Protein AF-A0A0N8RGR5-F1 (afdb_monomer)

Sequence (174 aa):
MIKLLRHLKARFGQKRTAPPPASAPITEPASQGQLVSRVQQNLAWLPVHQEPEPLNSPPPACPPLGRENESLLIRYRAYIAQVEQADRTTLDEACCQNGRQLAQELLDTAITMASWKADSSPDMYWLIQSAAIASMFADGVQSEAFQRYREHLQHYRKGRLTAGQVSAFDIYVG

pLDDT: mean 77.56, std 19.95, range [32.41, 98.19]

Organism: NCBI:txid192088

Solvent-accessible surface area (backbone atoms only — not comparable to full-atom values): 10688 Å² total; per-residue (Å²): 143,79,82,86,86,83,72,99,76,91,78,88,83,84,86,88,84,86,88,91,87,81,82,84,76,88,76,70,78,79,48,70,68,59,56,51,50,52,51,49,62,72,48,68,78,52,81,80,76,73,74,80,73,56,43,77,66,69,70,87,74,68,77,91,72,56,79,92,43,42,70,60,52,52,52,49,53,54,49,48,64,55,54,77,75,45,58,77,93,71,62,48,70,68,58,28,50,49,23,45,53,52,16,48,54,29,37,54,50,25,54,54,48,55,76,76,38,100,61,93,50,70,60,37,54,45,28,34,51,52,13,25,52,30,21,29,74,36,65,23,77,84,27,69,71,18,46,56,36,50,55,61,48,57,74,36,46,81,35,89,50,38,26,56,33,42,52,41,43,54,62,75,74,102

Mean predicted aligned error: 14.91 Å

Radius of gyration: 29.6 Å; Cα contacts (8 Å, |Δi|>4): 137; chains: 1; bounding box: 32×73×80 Å

Foldseek 3Di:
DDDDDDDDDPDDDDDDDDDDDDDDDDDDDCPVVNVVVVVCVVCVPPPPPDDPAAPQDQDPDQDDPDPVCVVLNVLLVVLCVVLVPDDLVPDDLVSLVSLQVSLVVLQVVLVVVCVVDVDDDVNSLSSLLSSLVSNCSNPRLPDPSNVVSLVVNVVCCPPPRCVNVNVSSVVVRD

Structure (mmCIF, N/CA/C/O backbone):
data_AF-A0A0N8RGR5-F1
#
_entry.id   AF-A0A0N8RGR5-F1
#
loop_
_atom_site.group_PDB
_atom_site.id
_atom_site.type_symbol
_atom_site.label_atom_id
_atom_site.label_alt_id
_atom_site.label_comp_id
_atom_site.label_asym_id
_atom_site.label_entity_id
_atom_site.label_seq_id
_atom_site.pdbx_PDB_ins_code
_atom_site.Cartn_x
_atom_site.Cartn_y
_atom_site.Cartn_z
_atom_site.occupancy
_atom_site.B_iso_or_equiv
_atom_site.auth_seq_id
_atom_site.auth_comp_id
_atom_site.auth_asym_id
_atom_site.auth_atom_id
_atom_site.pdbx_PDB_model_num
ATOM 1 N N . MET A 1 1 ? 12.744 -2.783 -48.269 1.00 46.03 1 MET A N 1
ATOM 2 C CA . MET A 1 1 ? 12.182 -3.853 -47.417 1.00 46.03 1 MET A CA 1
ATOM 3 C C . MET A 1 1 ? 10.735 -4.101 -47.802 1.00 46.03 1 MET A C 1
ATOM 5 O O . MET A 1 1 ? 9.872 -3.353 -47.375 1.00 46.03 1 MET A O 1
ATOM 9 N N . ILE A 1 2 ? 10.492 -5.120 -48.630 1.00 33.09 2 ILE A N 1
ATOM 10 C CA . ILE A 1 2 ? 9.178 -5.700 -48.942 1.00 33.09 2 ILE A CA 1
ATOM 11 C C . ILE A 1 2 ? 9.418 -7.199 -49.203 1.00 33.09 2 ILE A C 1
ATOM 13 O O . ILE A 1 2 ? 10.222 -7.526 -50.067 1.00 33.09 2 ILE A O 1
ATOM 17 N N . LYS A 1 3 ? 8.723 -8.042 -48.423 1.00 33.31 3 LYS A N 1
ATOM 18 C CA . LYS A 1 3 ? 8.151 -9.379 -48.711 1.00 33.31 3 LYS A CA 1
ATOM 19 C C . LYS A 1 3 ? 9.075 -10.464 -49.303 1.00 33.31 3 LYS A C 1
ATOM 21 O O . LYS A 1 3 ? 9.684 -10.309 -50.347 1.00 33.31 3 LYS A O 1
ATOM 26 N N . LEU A 1 4 ? 9.257 -11.561 -48.565 1.00 45.28 4 LEU A N 1
ATOM 27 C CA . LEU A 1 4 ? 8.457 -12.795 -48.666 1.00 45.28 4 LEU A CA 1
ATOM 28 C C . LEU A 1 4 ? 8.733 -13.560 -49.974 1.00 45.28 4 LEU A C 1
ATOM 30 O O . LEU A 1 4 ? 8.574 -13.014 -51.056 1.00 45.28 4 LEU A O 1
ATOM 34 N N . LEU A 1 5 ? 9.031 -14.855 -49.829 1.00 50.34 5 LEU A N 1
ATOM 35 C CA . LEU A 1 5 ? 9.072 -15.880 -50.883 1.00 50.34 5 LEU A CA 1
ATOM 36 C C . LEU A 1 5 ? 10.344 -15.925 -51.745 1.00 50.34 5 LEU A C 1
ATOM 38 O O . LEU A 1 5 ? 10.366 -15.490 -52.891 1.00 50.34 5 LEU A O 1
ATOM 42 N N . ARG A 1 6 ? 11.357 -16.646 -51.250 1.00 42.47 6 ARG A N 1
ATOM 43 C CA . ARG A 1 6 ? 12.137 -17.539 -52.119 1.00 42.47 6 ARG A CA 1
ATOM 44 C C . ARG A 1 6 ? 12.196 -18.946 -51.527 1.00 42.47 6 ARG A C 1
ATOM 46 O O . ARG A 1 6 ? 13.035 -19.249 -50.694 1.00 42.47 6 ARG A O 1
ATOM 53 N N . HIS A 1 7 ? 11.237 -19.750 -51.992 1.00 46.22 7 HIS A N 1
ATOM 54 C CA . HIS A 1 7 ? 11.389 -21.150 -52.417 1.00 46.22 7 HIS A CA 1
ATOM 55 C C . HIS A 1 7 ? 12.070 -22.101 -51.403 1.00 46.22 7 HIS A C 1
ATOM 57 O O . HIS A 1 7 ? 13.285 -22.175 -51.338 1.00 46.22 7 HIS A O 1
ATOM 63 N N . LEU A 1 8 ? 11.380 -22.924 -50.601 1.00 45.00 8 LEU A N 1
ATOM 64 C CA . LEU A 1 8 ? 10.331 -23.889 -50.974 1.00 45.00 8 LEU A CA 1
ATOM 65 C C . LEU A 1 8 ? 10.620 -24.611 -52.305 1.00 45.00 8 LEU A C 1
ATOM 67 O O . LEU A 1 8 ? 9.798 -24.608 -53.215 1.00 45.00 8 LEU A O 1
ATOM 71 N N . LYS A 1 9 ? 11.817 -25.205 -52.438 1.00 41.50 9 LYS A N 1
ATOM 72 C CA . LYS A 1 9 ? 12.102 -26.249 -53.443 1.00 41.50 9 LYS A CA 1
ATOM 73 C C . LYS A 1 9 ? 13.412 -27.001 -53.148 1.00 41.50 9 LYS A C 1
ATOM 75 O O . LYS A 1 9 ? 14.407 -26.842 -53.837 1.00 41.50 9 LYS A O 1
ATOM 80 N N . ALA A 1 10 ? 13.414 -27.838 -52.113 1.00 38.25 10 ALA A N 1
ATOM 81 C CA . ALA A 1 10 ? 14.480 -28.833 -51.907 1.00 38.25 10 ALA A CA 1
ATOM 82 C C . ALA A 1 10 ? 13.926 -30.215 -51.518 1.00 38.25 10 ALA A C 1
ATOM 84 O O . ALA A 1 10 ? 14.591 -31.028 -50.886 1.00 38.25 10 ALA A O 1
ATOM 85 N N . ARG A 1 11 ? 12.682 -30.498 -51.911 1.00 45.12 11 ARG A N 1
ATOM 86 C CA . ARG A 1 11 ? 12.143 -31.855 -51.967 1.00 45.12 11 ARG A CA 1
ATOM 87 C C . ARG A 1 11 ? 11.568 -32.032 -53.359 1.00 45.12 11 ARG A C 1
ATOM 89 O O . ARG A 1 11 ? 10.730 -31.225 -53.729 1.00 45.12 11 ARG A O 1
ATOM 96 N N . PHE A 1 12 ? 12.094 -33.009 -54.094 1.00 38.69 12 PHE A N 1
ATOM 97 C CA . PHE A 1 12 ? 11.546 -33.732 -55.255 1.00 38.69 12 PHE A CA 1
ATOM 98 C C . PHE A 1 12 ? 12.647 -33.976 -56.296 1.00 38.69 12 PHE A C 1
ATOM 100 O O . PHE A 1 12 ? 13.081 -33.043 -56.963 1.00 38.69 12 PHE A O 1
ATOM 107 N N . GLY A 1 13 ? 13.051 -35.244 -56.469 1.00 34.94 13 GLY A N 1
ATOM 108 C CA . GLY A 1 13 ? 13.657 -35.681 -57.733 1.00 34.94 13 GLY A CA 1
ATOM 109 C C . GLY A 1 13 ? 14.826 -36.667 -57.693 1.00 34.94 13 GLY A C 1
ATOM 110 O O . GLY A 1 13 ? 15.713 -36.558 -58.530 1.00 34.94 13 GLY A O 1
ATOM 111 N N . GLN A 1 14 ? 14.846 -37.640 -56.779 1.00 36.16 14 GLN A N 1
ATOM 112 C CA . GLN A 1 14 ? 15.742 -38.800 -56.872 1.00 36.16 14 GLN A CA 1
ATOM 113 C C . GLN A 1 14 ? 15.182 -39.783 -57.925 1.00 36.16 14 GLN A C 1
ATOM 115 O O . GLN A 1 14 ? 14.045 -40.243 -57.799 1.00 36.16 14 GLN A O 1
ATOM 120 N N . LYS A 1 15 ? 15.947 -40.065 -58.993 1.00 33.38 15 LYS A N 1
ATOM 121 C CA . LYS A 1 15 ? 15.616 -41.069 -60.026 1.00 33.38 15 LYS A CA 1
ATOM 122 C C . LYS A 1 15 ? 15.712 -42.487 -59.442 1.00 33.38 15 LYS A C 1
ATOM 124 O O . LYS A 1 15 ? 16.677 -42.812 -58.759 1.00 33.38 15 LYS A O 1
ATOM 129 N N . ARG A 1 16 ? 14.701 -43.311 -59.738 1.00 34.12 16 ARG A N 1
ATOM 130 C CA . ARG A 1 16 ? 14.592 -44.740 -59.400 1.00 34.12 16 ARG A CA 1
ATOM 131 C C . ARG A 1 16 ? 15.291 -45.613 -60.446 1.00 34.12 16 ARG A C 1
ATOM 133 O O . ARG A 1 16 ? 15.031 -45.421 -61.630 1.00 34.12 16 ARG A O 1
ATOM 140 N N . THR A 1 17 ? 15.977 -46.656 -59.980 1.00 32.41 17 THR A N 1
ATOM 141 C CA . THR A 1 17 ? 16.071 -47.961 -60.658 1.00 32.41 17 THR A CA 1
ATOM 142 C C . THR A 1 17 ? 16.093 -49.048 -59.570 1.00 32.41 17 THR A C 1
ATOM 144 O O . THR A 1 17 ? 16.876 -48.944 -58.632 1.00 32.41 17 THR A O 1
ATOM 147 N N . ALA A 1 18 ? 15.200 -50.040 -59.653 1.00 39.50 18 ALA A N 1
ATOM 148 C CA . ALA A 1 18 ? 15.145 -51.255 -58.811 1.00 39.50 18 ALA A CA 1
ATOM 149 C C . ALA A 1 18 ? 15.602 -52.476 -59.658 1.00 39.50 18 ALA A C 1
ATOM 151 O O . ALA A 1 18 ? 15.671 -52.291 -60.879 1.00 39.50 18 ALA A O 1
ATOM 152 N N . PRO A 1 19 ? 15.892 -53.693 -59.115 1.00 44.78 19 PRO A N 1
ATOM 153 C CA . PRO A 1 1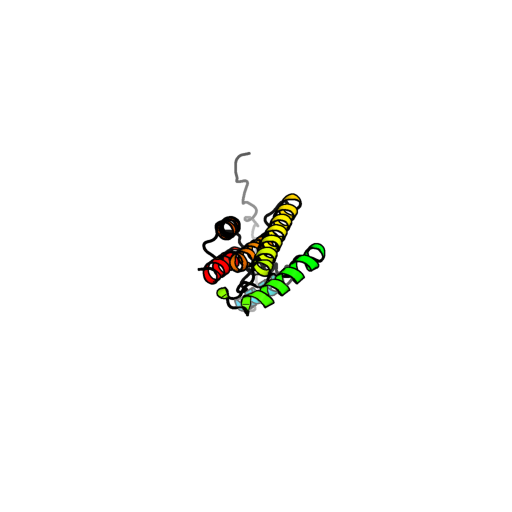9 ? 14.859 -54.589 -58.534 1.00 44.78 19 PRO A CA 1
ATOM 154 C C . PRO A 1 19 ? 15.415 -55.529 -57.381 1.00 44.78 19 PRO A C 1
ATOM 156 O O . PRO A 1 19 ? 16.428 -55.152 -56.802 1.00 44.78 19 PRO A O 1
ATOM 159 N N . PRO A 1 20 ? 14.776 -56.649 -56.925 1.00 50.16 20 PRO A N 1
ATOM 160 C CA . PRO A 1 20 ? 14.367 -56.905 -55.517 1.00 50.16 20 PRO A CA 1
ATOM 161 C C . PRO A 1 20 ? 14.887 -58.282 -54.971 1.00 50.16 20 PRO A C 1
ATOM 163 O O . PRO A 1 20 ? 15.848 -58.802 -55.530 1.00 50.16 20 PRO A O 1
ATOM 166 N N . PRO A 1 21 ? 14.212 -59.006 -54.043 1.00 50.16 21 PRO A N 1
ATOM 167 C CA . PRO A 1 21 ? 13.733 -58.686 -52.688 1.00 50.16 21 PRO A CA 1
ATOM 168 C C . PRO A 1 21 ? 14.373 -59.598 -51.608 1.00 50.16 21 PRO A C 1
ATOM 170 O O . PRO A 1 21 ? 14.747 -60.734 -51.879 1.00 50.16 21 PRO A O 1
ATOM 173 N N . ALA A 1 22 ? 14.367 -59.175 -50.341 1.00 34.00 22 ALA A N 1
ATOM 174 C CA . ALA A 1 22 ? 14.393 -60.119 -49.222 1.00 34.00 22 ALA A CA 1
ATOM 175 C C . ALA A 1 22 ? 13.607 -59.556 -48.032 1.00 34.00 22 ALA A C 1
ATOM 177 O O . ALA A 1 22 ? 13.969 -58.535 -47.460 1.00 34.00 22 ALA A O 1
ATOM 178 N N . SER A 1 23 ? 12.495 -60.236 -47.755 1.00 38.09 23 SER A N 1
ATOM 179 C CA . SER A 1 23 ? 11.800 -60.421 -46.479 1.00 38.09 23 SER A CA 1
ATOM 180 C C . SER A 1 23 ? 11.738 -59.255 -45.488 1.00 38.09 23 SER A C 1
ATOM 182 O O . SER A 1 23 ? 12.705 -58.891 -44.827 1.00 38.09 23 SER A O 1
ATOM 184 N N . ALA A 1 24 ? 10.513 -58.758 -45.316 1.00 42.97 24 ALA A N 1
ATOM 185 C CA . ALA A 1 24 ? 10.099 -57.920 -44.201 1.00 42.97 24 ALA A CA 1
ATOM 186 C C . ALA A 1 24 ? 10.502 -58.520 -42.840 1.00 42.97 24 ALA A C 1
ATOM 188 O O . ALA A 1 24 ? 10.438 -59.736 -42.646 1.00 42.97 24 ALA A O 1
ATOM 189 N N . PRO A 1 25 ? 10.702 -57.648 -41.847 1.00 39.50 25 PRO A N 1
ATOM 190 C CA . PRO A 1 25 ? 9.855 -57.737 -40.680 1.00 39.50 25 PRO A CA 1
ATOM 191 C C . PRO A 1 25 ? 8.982 -56.492 -40.613 1.00 39.50 25 PRO A C 1
ATOM 193 O O . PRO A 1 25 ? 9.415 -55.357 -40.820 1.00 39.50 25 PRO A O 1
ATOM 196 N N . ILE A 1 26 ? 7.709 -56.755 -40.365 1.00 50.00 26 ILE A N 1
ATOM 197 C CA . ILE A 1 26 ? 6.660 -55.788 -40.085 1.00 50.00 26 ILE A CA 1
ATOM 198 C C . ILE A 1 26 ? 7.193 -54.840 -39.006 1.00 50.00 26 ILE A C 1
ATOM 200 O O . ILE A 1 26 ? 7.383 -55.240 -37.862 1.00 50.00 26 ILE A O 1
ATOM 204 N N . THR A 1 27 ? 7.497 -53.597 -39.379 1.00 45.84 27 THR A N 1
ATOM 205 C CA . THR A 1 27 ? 7.739 -52.546 -38.391 1.00 45.84 27 THR A CA 1
ATOM 206 C C . THR A 1 27 ? 6.363 -52.055 -37.983 1.00 45.84 27 THR A C 1
ATOM 208 O O . THR A 1 27 ? 5.660 -51.439 -38.786 1.00 45.84 27 THR A O 1
ATOM 211 N N . GLU A 1 28 ? 5.954 -52.419 -36.770 1.00 55.06 28 GLU A N 1
ATOM 212 C CA . GLU A 1 28 ? 4.768 -51.874 -36.120 1.00 55.06 28 GLU A CA 1
ATOM 213 C C . GLU A 1 28 ? 4.743 -50.345 -36.276 1.00 55.06 28 GLU A C 1
ATOM 215 O O . GLU A 1 28 ? 5.805 -49.707 -36.248 1.00 55.06 28 GLU A O 1
ATOM 220 N N . PRO A 1 29 ? 3.566 -49.720 -36.450 1.00 47.47 29 PRO A N 1
ATOM 221 C CA . PRO A 1 29 ? 3.496 -48.272 -36.407 1.00 47.47 29 PRO A CA 1
ATOM 222 C C . PRO A 1 29 ? 4.014 -47.853 -35.035 1.00 47.47 29 PRO A C 1
ATOM 224 O O . PRO A 1 29 ? 3.416 -48.224 -34.026 1.00 47.47 29 PRO A O 1
ATOM 227 N N . ALA A 1 30 ? 5.141 -47.130 -35.008 1.00 54.12 30 ALA A N 1
ATOM 228 C CA . ALA A 1 30 ? 5.698 -46.565 -33.789 1.00 54.12 30 ALA A CA 1
ATOM 229 C C . ALA A 1 30 ? 4.546 -45.913 -33.030 1.00 54.12 30 ALA A C 1
ATOM 231 O O . ALA A 1 30 ? 3.934 -44.948 -33.501 1.00 54.12 30 ALA A O 1
ATOM 232 N N . SER A 1 31 ? 4.186 -46.542 -31.916 1.00 58.84 31 SER A N 1
ATOM 233 C CA . SER A 1 31 ? 3.019 -46.176 -31.140 1.00 58.84 31 SER A CA 1
ATOM 234 C C . SER A 1 31 ? 3.154 -44.699 -30.783 1.00 58.84 31 SER A C 1
ATOM 236 O O . SER A 1 31 ? 4.243 -44.220 -30.460 1.00 58.84 31 SER A O 1
ATOM 238 N N . GLN A 1 32 ? 2.065 -43.936 -30.881 1.00 53.56 32 GLN A N 1
ATOM 239 C CA . GLN A 1 32 ? 2.083 -42.494 -30.604 1.00 53.56 32 GLN A CA 1
ATOM 240 C C . GLN A 1 32 ? 2.725 -42.178 -29.237 1.00 53.56 32 GLN A C 1
ATOM 242 O O . GLN A 1 32 ? 3.391 -41.155 -29.097 1.00 53.56 32 GLN A O 1
ATOM 247 N N . GLY A 1 33 ? 2.638 -43.100 -28.270 1.00 57.88 33 GLY A N 1
ATOM 248 C CA . GLY A 1 33 ? 3.335 -43.017 -26.983 1.00 57.88 33 GLY A CA 1
ATOM 249 C C . GLY A 1 33 ? 4.869 -42.972 -27.079 1.00 57.88 33 GLY A C 1
ATOM 250 O O . GLY A 1 33 ? 5.504 -42.236 -26.327 1.00 57.88 33 GLY A O 1
ATOM 251 N N . GLN A 1 34 ? 5.482 -43.674 -28.035 1.00 59.06 34 GLN A N 1
ATOM 252 C CA . GLN A 1 34 ? 6.934 -43.668 -28.243 1.00 59.06 34 GLN A CA 1
ATOM 253 C C . GLN A 1 34 ? 7.423 -42.352 -28.874 1.00 59.06 34 GLN A C 1
ATOM 255 O O . GLN A 1 34 ? 8.507 -41.865 -28.548 1.00 59.06 34 GLN A O 1
ATOM 260 N N . LEU A 1 35 ? 6.602 -41.729 -29.727 1.00 58.84 35 LEU A N 1
ATOM 261 C CA . LEU A 1 35 ? 6.868 -40.393 -30.273 1.00 58.84 35 LEU A CA 1
ATOM 262 C C . LEU A 1 35 ? 6.753 -39.308 -29.198 1.00 58.84 35 LEU A C 1
ATOM 264 O O . LEU A 1 35 ? 7.630 -38.450 -29.113 1.00 58.84 35 LEU A O 1
ATOM 268 N N . VAL A 1 36 ? 5.730 -39.377 -28.340 1.00 62.72 36 VAL A N 1
ATOM 269 C CA . VAL A 1 36 ? 5.565 -38.452 -27.206 1.00 62.72 36 VAL A CA 1
ATOM 270 C C . VAL A 1 36 ? 6.738 -38.575 -26.227 1.00 62.72 36 VAL A C 1
ATOM 272 O O . VAL A 1 36 ? 7.288 -37.557 -25.815 1.00 62.72 36 VAL A O 1
ATOM 275 N N . SER A 1 37 ? 7.199 -39.796 -25.938 1.00 71.94 37 SER A N 1
ATOM 276 C CA . SER A 1 37 ? 8.364 -40.042 -25.074 1.00 71.94 37 SER A CA 1
ATOM 277 C C . SER A 1 37 ? 9.659 -39.441 -25.638 1.00 71.94 37 SER A C 1
ATOM 279 O O . SER A 1 37 ? 10.419 -38.794 -24.916 1.00 71.94 37 SER A O 1
ATOM 281 N N . ARG A 1 38 ? 9.892 -39.569 -26.951 1.00 71.81 38 ARG A N 1
ATOM 282 C CA . ARG A 1 38 ? 11.087 -39.015 -27.606 1.00 71.81 38 ARG A CA 1
ATOM 283 C C . ARG A 1 38 ? 11.052 -37.490 -27.688 1.00 71.81 38 ARG A C 1
ATOM 285 O O . ARG A 1 38 ? 12.084 -36.842 -27.541 1.00 71.81 38 ARG A O 1
ATOM 292 N N . VAL A 1 39 ? 9.870 -36.910 -27.896 1.00 74.06 39 VAL A N 1
ATOM 293 C CA . VAL A 1 39 ? 9.665 -35.457 -27.831 1.00 74.06 39 VAL A CA 1
ATOM 294 C C . VAL A 1 39 ? 9.910 -34.952 -26.409 1.00 74.06 39 VAL A C 1
ATOM 296 O O . VAL A 1 39 ? 10.647 -33.992 -26.249 1.00 74.06 39 VAL A O 1
ATOM 299 N N . GLN A 1 40 ? 9.403 -35.628 -25.376 1.00 73.50 40 GLN A N 1
ATOM 300 C CA . GLN A 1 40 ? 9.669 -35.264 -23.978 1.00 73.50 40 GLN A CA 1
ATOM 301 C C . GLN A 1 40 ? 11.164 -35.322 -23.631 1.00 73.50 40 GLN A C 1
ATOM 303 O O . GLN A 1 40 ? 11.689 -34.372 -23.059 1.00 73.50 40 GLN A O 1
ATOM 308 N N . GLN A 1 41 ? 11.877 -36.374 -24.045 1.00 76.81 41 GLN A N 1
ATOM 309 C CA . GLN A 1 41 ? 13.335 -36.471 -23.871 1.00 76.81 41 GLN A CA 1
ATOM 310 C C . GLN A 1 41 ? 14.085 -35.345 -24.601 1.00 76.81 41 GLN A C 1
ATOM 312 O O . GLN A 1 41 ? 15.017 -34.760 -24.054 1.00 76.81 41 GLN A O 1
ATOM 317 N N . ASN A 1 42 ? 13.642 -34.989 -25.811 1.00 78.31 42 ASN A N 1
ATOM 318 C CA . ASN A 1 42 ? 14.201 -33.884 -26.591 1.00 78.31 42 ASN A CA 1
ATOM 319 C C . ASN A 1 42 ? 13.804 -32.494 -26.076 1.00 78.31 42 ASN A C 1
ATOM 321 O O . ASN A 1 42 ? 14.335 -31.514 -26.580 1.00 78.31 42 ASN A O 1
ATOM 325 N N . LEU A 1 43 ? 12.867 -32.376 -25.138 1.00 78.75 43 LEU A N 1
ATOM 326 C CA . LEU A 1 43 ? 12.493 -31.101 -24.520 1.00 78.75 43 LEU A CA 1
ATOM 327 C C . LEU A 1 43 ? 13.036 -30.983 -23.089 1.00 78.75 43 LEU A C 1
ATOM 329 O O . LEU A 1 43 ? 13.113 -29.877 -22.569 1.00 78.75 43 LEU A O 1
ATOM 333 N N . ALA A 1 44 ? 13.473 -32.089 -22.477 1.00 75.94 44 ALA A N 1
ATOM 334 C CA . ALA A 1 44 ? 13.990 -32.132 -21.107 1.00 75.94 44 ALA A CA 1
ATOM 335 C C . ALA A 1 44 ? 15.270 -31.304 -20.888 1.00 75.94 44 ALA A C 1
ATOM 337 O O . ALA A 1 44 ? 15.567 -30.929 -19.758 1.00 75.94 44 ALA A O 1
ATOM 338 N N . TRP A 1 45 ? 16.033 -31.027 -21.949 1.00 70.81 45 TRP A N 1
ATOM 339 C CA . TRP A 1 45 ? 17.241 -30.198 -21.882 1.00 70.81 45 TRP A CA 1
ATOM 340 C C . TRP A 1 45 ? 16.964 -28.705 -22.081 1.00 70.81 45 TRP A C 1
ATOM 342 O O . TRP A 1 45 ? 17.864 -27.891 -21.873 1.00 70.81 45 TRP A O 1
ATOM 352 N N . LEU A 1 46 ? 15.749 -28.327 -22.497 1.00 77.25 46 LEU A N 1
ATOM 353 C CA . LEU A 1 46 ? 15.389 -26.921 -22.593 1.00 77.25 46 LEU A CA 1
ATOM 354 C C . LEU A 1 46 ? 15.204 -26.374 -21.174 1.00 77.25 46 LEU A C 1
ATOM 356 O O . LEU A 1 46 ? 14.488 -26.991 -20.381 1.00 77.25 46 LEU A O 1
ATOM 360 N N . PRO A 1 47 ? 15.809 -25.221 -20.839 1.00 65.38 47 PRO A N 1
ATOM 361 C CA . PRO A 1 47 ? 15.500 -24.553 -19.591 1.00 65.38 47 PRO A CA 1
ATOM 362 C C . PRO A 1 47 ? 13.993 -24.307 -19.546 1.00 65.38 47 PRO A C 1
ATOM 364 O O . PRO A 1 47 ? 13.435 -23.621 -20.406 1.00 65.38 47 PRO A O 1
ATOM 367 N N . VAL A 1 48 ? 13.326 -24.885 -18.549 1.00 72.44 48 VAL A N 1
ATOM 368 C CA . VAL A 1 48 ? 11.940 -24.541 -18.252 1.00 72.44 48 VAL A CA 1
ATOM 369 C C . VAL A 1 48 ? 11.983 -23.131 -17.685 1.00 72.44 48 VAL A C 1
ATOM 371 O O . VAL A 1 48 ? 12.254 -22.929 -16.503 1.00 72.44 48 VAL A O 1
ATOM 374 N N . HIS A 1 49 ? 11.772 -22.139 -18.547 1.00 52.22 49 HIS A N 1
ATOM 375 C CA . HIS A 1 49 ? 11.486 -20.787 -18.100 1.00 52.22 49 HIS A CA 1
ATOM 376 C C . HIS A 1 49 ? 10.140 -20.836 -17.381 1.00 52.22 49 HIS A C 1
ATOM 378 O O . HIS A 1 49 ? 9.088 -20.805 -18.017 1.00 52.22 49 HIS A O 1
ATOM 384 N N . GLN A 1 50 ? 10.183 -20.982 -16.056 1.00 58.72 50 GLN A N 1
ATOM 385 C CA . GLN A 1 50 ? 9.003 -20.788 -15.235 1.00 58.72 50 GLN A CA 1
ATOM 386 C C . GLN A 1 50 ? 8.577 -19.337 -15.407 1.00 58.72 50 GLN A C 1
ATOM 388 O O . GLN A 1 50 ? 9.360 -18.405 -15.210 1.00 58.72 50 GLN A O 1
ATOM 393 N N . GLU A 1 51 ? 7.345 -19.163 -15.862 1.00 59.88 51 GLU A N 1
ATOM 394 C CA . GLU A 1 51 ? 6.720 -17.858 -15.883 1.00 59.88 51 GLU A CA 1
ATOM 395 C C . GLU A 1 51 ? 6.658 -17.349 -14.437 1.00 59.88 51 GLU A C 1
ATOM 397 O O . GLU A 1 51 ? 6.253 -18.122 -13.565 1.00 59.88 51 GLU A O 1
ATOM 402 N N . PRO A 1 52 ? 7.099 -16.110 -14.148 1.00 58.66 52 PRO A N 1
ATOM 403 C CA . PRO A 1 52 ? 7.052 -15.611 -12.785 1.00 58.66 52 PRO A CA 1
ATOM 404 C C . PRO A 1 52 ? 5.604 -15.644 -12.297 1.00 58.66 52 PRO A C 1
ATOM 406 O O . PRO A 1 52 ? 4.701 -15.157 -12.982 1.00 58.66 52 PRO A O 1
ATOM 409 N N . GLU A 1 53 ? 5.394 -16.267 -11.141 1.00 58.78 53 GLU A N 1
ATOM 410 C CA . GLU A 1 53 ? 4.060 -16.461 -10.589 1.00 58.78 53 GLU A CA 1
ATOM 411 C C . GLU A 1 53 ? 3.433 -15.100 -10.243 1.00 58.78 53 GLU A C 1
ATOM 413 O O . GLU A 1 53 ? 4.135 -14.206 -9.752 1.00 58.78 53 GLU A O 1
ATOM 418 N N . PRO A 1 54 ? 2.130 -14.899 -10.511 1.00 63.53 54 PRO A N 1
ATOM 419 C CA . PRO A 1 54 ? 1.457 -13.680 -10.113 1.00 63.53 54 PRO A CA 1
ATOM 420 C C . PRO A 1 54 ? 1.527 -13.489 -8.601 1.00 63.53 54 PRO A C 1
ATOM 422 O O . PRO A 1 54 ? 1.429 -14.426 -7.809 1.00 63.53 54 PRO A O 1
ATOM 425 N N . LEU A 1 55 ? 1.651 -12.231 -8.211 1.00 63.97 55 LEU A N 1
ATOM 426 C CA . LEU A 1 55 ? 1.602 -11.810 -6.825 1.00 63.97 55 LEU A CA 1
ATOM 427 C C . LEU A 1 55 ? 0.150 -12.004 -6.340 1.00 63.97 55 LEU A C 1
ATOM 429 O O . LEU A 1 55 ? -0.744 -11.279 -6.769 1.00 63.97 55 LEU A O 1
ATOM 433 N N . ASN A 1 56 ? -0.100 -13.061 -5.561 1.00 62.66 56 ASN A N 1
ATOM 434 C CA . ASN A 1 56 ? -1.444 -13.514 -5.159 1.00 62.66 56 ASN A CA 1
ATOM 435 C C . ASN A 1 56 ? -1.625 -13.551 -3.627 1.00 62.66 56 ASN A C 1
ATOM 437 O O . ASN A 1 56 ? -2.470 -14.283 -3.111 1.00 62.66 56 ASN A O 1
ATOM 441 N N . SER A 1 57 ? -0.818 -12.804 -2.874 1.00 63.34 57 SER A N 1
ATOM 442 C CA . SER A 1 57 ? -0.928 -12.745 -1.413 1.00 63.34 57 SER A CA 1
ATOM 443 C C . SER A 1 57 ? -1.939 -11.674 -0.992 1.00 63.34 57 SER A C 1
ATOM 445 O O . SER A 1 57 ? -1.854 -10.552 -1.500 1.00 63.34 57 SER A O 1
ATOM 447 N N . PRO A 1 58 ? -2.850 -11.941 -0.040 1.00 67.44 58 PRO A N 1
ATOM 448 C CA . PRO A 1 58 ? -3.686 -10.879 0.503 1.00 67.44 58 PRO A CA 1
ATOM 449 C C . PRO A 1 58 ? -2.786 -9.793 1.135 1.00 67.44 58 PRO A C 1
ATOM 451 O O . PRO A 1 58 ? -1.855 -10.139 1.873 1.00 67.44 58 PRO A O 1
ATOM 454 N N . PRO A 1 59 ? -3.001 -8.496 0.836 1.00 75.25 59 PRO A N 1
ATOM 455 C CA . PRO A 1 59 ? -2.359 -7.421 1.594 1.00 75.25 59 PRO A CA 1
ATOM 456 C C . PRO A 1 59 ? -2.708 -7.574 3.089 1.00 75.25 59 PRO A C 1
ATOM 458 O O . PRO A 1 59 ? -3.787 -8.093 3.385 1.00 75.25 59 PRO A O 1
ATOM 461 N N . PRO A 1 60 ? -1.814 -7.221 4.037 1.00 71.62 60 PRO A N 1
ATOM 462 C CA . PRO A 1 60 ? -0.819 -6.136 3.997 1.00 71.62 60 PRO A CA 1
ATOM 463 C C . PRO A 1 60 ? 0.651 -6.573 3.851 1.00 71.62 60 PRO A C 1
ATOM 465 O O . PRO A 1 60 ? 1.572 -5.813 4.154 1.00 71.62 60 PRO A O 1
ATOM 468 N N . ALA A 1 61 ? 0.914 -7.820 3.460 1.00 82.44 61 ALA A N 1
ATOM 469 C CA . ALA A 1 61 ? 2.285 -8.309 3.386 1.00 82.44 61 ALA A CA 1
ATOM 470 C C . ALA A 1 61 ? 3.069 -7.616 2.257 1.00 82.44 61 ALA A C 1
ATOM 472 O O . ALA A 1 61 ? 2.692 -7.690 1.090 1.00 82.44 61 ALA A O 1
ATOM 473 N N . CYS A 1 62 ? 4.206 -7.007 2.603 1.00 85.19 62 CYS A N 1
ATOM 474 C CA . CYS A 1 62 ? 5.184 -6.535 1.627 1.00 85.19 62 CYS A CA 1
ATOM 475 C C . CYS A 1 62 ? 6.358 -7.527 1.551 1.00 85.19 62 CYS A C 1
ATOM 477 O O . CYS A 1 62 ? 7.002 -7.787 2.588 1.00 85.19 62 CYS A O 1
ATOM 479 N N . PRO A 1 63 ? 6.645 -8.116 0.373 1.00 85.12 63 PRO A N 1
ATOM 480 C CA . PRO A 1 63 ? 7.751 -9.053 0.222 1.00 85.12 63 PRO A CA 1
ATOM 481 C C . PRO A 1 63 ? 9.105 -8.353 0.418 1.00 85.12 63 PRO A C 1
ATOM 483 O O . PRO A 1 63 ? 9.184 -7.128 0.406 1.00 85.12 63 PRO A O 1
ATOM 486 N N . PRO A 1 64 ? 10.201 -9.100 0.626 1.00 86.25 64 PRO A N 1
ATOM 487 C CA . PRO A 1 64 ? 11.538 -8.512 0.668 1.00 86.25 64 PRO A CA 1
ATOM 488 C C . PRO A 1 64 ? 11.900 -7.851 -0.674 1.00 86.25 64 PRO A C 1
ATOM 490 O O . PRO A 1 64 ? 11.860 -8.513 -1.707 1.00 86.25 64 PRO A O 1
ATOM 493 N N . LEU A 1 65 ? 12.293 -6.571 -0.653 1.00 85.75 65 LEU A N 1
ATOM 494 C CA . LEU A 1 65 ? 12.612 -5.770 -1.851 1.00 85.75 65 LEU A CA 1
ATOM 495 C C . LEU A 1 65 ? 14.097 -5.373 -1.930 1.00 85.75 65 LEU A C 1
ATOM 497 O O . LEU A 1 65 ? 14.425 -4.266 -2.351 1.00 85.75 65 LEU A O 1
ATOM 501 N N . GLY A 1 66 ? 14.993 -6.254 -1.479 1.00 84.88 66 GLY A N 1
ATOM 502 C CA . GLY A 1 66 ? 16.429 -5.971 -1.371 1.00 84.88 66 GLY A CA 1
ATOM 503 C C . GLY A 1 66 ? 16.857 -5.478 0.015 1.00 84.88 66 GLY A C 1
ATOM 504 O O . GLY A 1 66 ? 16.025 -5.163 0.869 1.00 84.88 66 GLY A O 1
ATOM 505 N N . ARG A 1 67 ? 18.175 -5.456 0.254 1.00 86.19 67 ARG A N 1
ATOM 506 C CA . ARG A 1 67 ? 18.763 -5.086 1.558 1.00 86.19 67 ARG A CA 1
ATOM 507 C C . ARG A 1 67 ? 18.644 -3.591 1.834 1.00 86.19 67 ARG A C 1
ATOM 509 O O . ARG A 1 67 ? 18.468 -3.184 2.974 1.00 86.19 67 ARG A O 1
ATOM 516 N N . GLU A 1 68 ? 18.714 -2.777 0.790 1.00 87.62 68 GLU A N 1
ATOM 517 C CA . GLU A 1 68 ? 18.601 -1.322 0.849 1.00 87.62 68 GLU A CA 1
ATOM 518 C C . GLU A 1 68 ? 17.253 -0.854 1.417 1.00 87.62 68 GLU A C 1
ATOM 520 O O . GLU A 1 68 ? 17.192 0.162 2.104 1.00 87.62 68 GLU A O 1
ATOM 525 N N . ASN A 1 69 ? 16.192 -1.636 1.201 1.00 90.50 69 ASN A N 1
ATOM 526 C CA . ASN A 1 69 ? 14.832 -1.314 1.630 1.00 90.50 69 ASN A CA 1
ATOM 527 C C . ASN A 1 69 ? 14.450 -1.985 2.961 1.00 90.50 69 ASN A C 1
ATOM 529 O O . ASN A 1 69 ? 13.376 -1.723 3.500 1.00 90.50 69 ASN A O 1
ATOM 533 N N . GLU A 1 70 ? 15.305 -2.848 3.517 1.00 92.50 70 GLU A N 1
ATOM 534 C CA . GLU A 1 70 ? 14.969 -3.716 4.652 1.00 92.50 70 GLU A CA 1
ATOM 535 C C . GLU A 1 70 ? 14.536 -2.923 5.893 1.00 92.50 70 GLU A C 1
ATOM 537 O O . GLU A 1 70 ? 13.485 -3.203 6.466 1.00 92.50 70 GLU A O 1
ATOM 542 N N . SER A 1 71 ? 15.275 -1.872 6.258 1.00 95.19 71 SER A N 1
ATOM 543 C CA . SER A 1 71 ? 14.942 -1.015 7.405 1.00 95.19 71 SER A CA 1
ATOM 544 C C . SER A 1 71 ? 13.584 -0.319 7.258 1.00 95.19 71 SER A C 1
ATOM 546 O O . SER A 1 71 ? 12.846 -0.177 8.236 1.00 95.19 71 SER A O 1
ATOM 548 N N . LEU A 1 72 ? 13.233 0.114 6.043 1.00 96.19 72 LEU A N 1
ATOM 549 C CA . LEU A 1 72 ? 11.939 0.734 5.755 1.00 96.19 72 LEU A CA 1
ATOM 550 C C . LEU A 1 72 ? 10.809 -0.299 5.847 1.0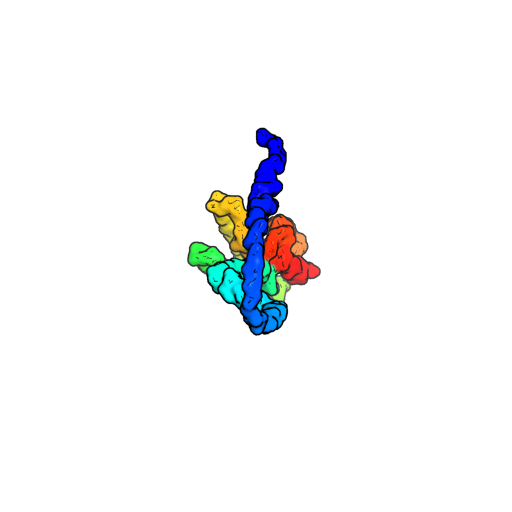0 96.19 72 LEU A C 1
ATOM 552 O O . LEU A 1 72 ? 9.790 -0.047 6.489 1.00 96.19 72 LEU A O 1
ATOM 556 N N . LEU A 1 73 ? 11.019 -1.494 5.290 1.00 94.88 73 LEU A N 1
ATOM 557 C CA . LEU A 1 73 ? 10.045 -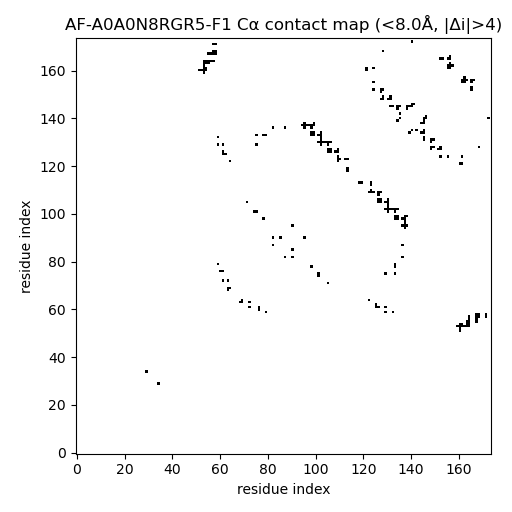2.585 5.343 1.00 94.88 73 LEU A CA 1
ATOM 558 C C . LEU A 1 73 ? 9.841 -3.133 6.763 1.00 94.88 73 LEU A C 1
ATOM 560 O O . LEU A 1 73 ? 8.728 -3.524 7.107 1.00 94.88 73 LEU A O 1
ATOM 564 N N . ILE A 1 74 ? 10.875 -3.132 7.609 1.00 95.75 74 ILE A N 1
ATOM 565 C CA . ILE A 1 74 ? 10.751 -3.476 9.033 1.00 95.75 74 ILE A CA 1
ATOM 566 C C . ILE A 1 74 ? 9.847 -2.468 9.747 1.00 95.75 74 ILE A C 1
ATOM 568 O O . ILE A 1 74 ? 8.927 -2.881 10.454 1.00 95.75 74 ILE A O 1
ATOM 572 N N . ARG A 1 75 ? 10.056 -1.159 9.531 1.00 96.75 75 ARG A N 1
ATOM 573 C CA . ARG A 1 75 ? 9.186 -0.115 10.102 1.00 96.75 75 ARG A CA 1
ATOM 574 C C . ARG A 1 75 ? 7.748 -0.250 9.616 1.00 96.75 75 ARG A C 1
ATOM 576 O O . ARG A 1 75 ? 6.834 -0.181 10.430 1.00 96.75 75 ARG A O 1
ATOM 583 N N . TYR A 1 76 ? 7.556 -0.513 8.325 1.00 97.00 76 TYR A N 1
ATOM 584 C CA . TYR A 1 76 ? 6.237 -0.786 7.759 1.00 97.00 76 TYR A CA 1
ATOM 585 C C . TYR A 1 76 ? 5.545 -1.962 8.447 1.00 97.00 76 TYR A C 1
ATOM 587 O O . TYR A 1 76 ? 4.438 -1.811 8.952 1.00 97.00 76 TYR A O 1
ATOM 595 N N . ARG A 1 77 ? 6.209 -3.116 8.551 1.00 95.31 77 ARG A N 1
ATOM 596 C CA . ARG A 1 77 ? 5.634 -4.302 9.203 1.00 95.31 77 ARG A CA 1
ATOM 597 C C . ARG A 1 77 ? 5.301 -4.056 10.673 1.00 95.31 77 ARG A C 1
ATOM 599 O O . ARG A 1 77 ? 4.259 -4.507 11.132 1.00 95.31 77 ARG A O 1
ATOM 606 N N . ALA A 1 78 ? 6.162 -3.337 11.393 1.00 94.75 78 ALA A N 1
ATOM 607 C CA . ALA A 1 78 ? 5.909 -2.969 12.783 1.00 94.75 78 ALA A CA 1
ATOM 608 C C . ALA A 1 78 ? 4.684 -2.049 12.914 1.00 94.75 78 ALA A C 1
ATOM 610 O O . ALA A 1 78 ? 3.837 -2.287 13.771 1.00 94.75 78 ALA A O 1
ATOM 611 N N . TYR A 1 79 ? 4.564 -1.050 12.034 1.00 95.50 79 TYR A N 1
ATOM 612 C CA . TYR A 1 79 ? 3.405 -0.161 11.986 1.00 95.50 79 TYR A CA 1
ATOM 613 C C . TYR A 1 79 ? 2.114 -0.936 11.702 1.00 95.50 79 TYR A C 1
ATOM 615 O O . TYR A 1 79 ? 1.158 -0.811 12.458 1.00 95.50 79 TYR A O 1
ATOM 623 N N . ILE A 1 80 ? 2.101 -1.796 10.679 1.00 94.88 80 ILE A N 1
ATOM 624 C CA . ILE A 1 80 ? 0.936 -2.627 10.340 1.00 94.88 80 ILE A CA 1
ATOM 625 C C . ILE A 1 80 ? 0.536 -3.537 11.503 1.00 94.88 80 ILE A C 1
ATOM 627 O O . ILE A 1 80 ? -0.630 -3.555 11.884 1.00 94.88 80 ILE A O 1
ATOM 631 N N . ALA A 1 81 ? 1.496 -4.223 12.128 1.00 92.31 81 ALA A N 1
ATOM 632 C CA . ALA A 1 81 ? 1.219 -5.076 13.281 1.00 92.31 81 ALA A CA 1
ATOM 633 C C . ALA A 1 81 ? 0.587 -4.304 14.455 1.00 92.31 81 ALA A C 1
ATOM 635 O O . ALA A 1 81 ? -0.223 -4.868 15.188 1.00 92.31 81 ALA A O 1
ATOM 636 N N . GLN A 1 82 ? 0.942 -3.025 14.621 1.00 91.56 82 GLN A N 1
ATOM 637 C CA . GLN A 1 82 ? 0.349 -2.143 15.623 1.00 91.56 82 GLN A CA 1
ATOM 638 C C . GLN A 1 82 ? -1.085 -1.732 15.252 1.00 91.56 82 GLN A C 1
ATOM 640 O O . GLN A 1 82 ? -1.974 -1.811 16.098 1.00 91.56 82 GLN A O 1
ATOM 645 N N . VAL A 1 83 ? -1.321 -1.286 14.014 1.00 91.75 83 VAL A N 1
ATOM 646 C CA . VAL A 1 83 ? -2.613 -0.697 13.611 1.00 91.75 83 VAL A CA 1
ATOM 647 C C . VAL A 1 83 ? -3.680 -1.723 13.239 1.00 91.75 83 VAL A C 1
ATOM 649 O O . VAL A 1 83 ? -4.857 -1.432 13.406 1.00 91.75 83 VAL A O 1
ATOM 652 N N . GLU A 1 84 ? -3.310 -2.927 12.795 1.00 87.12 84 GLU A N 1
ATOM 653 C CA . GLU A 1 84 ? -4.285 -3.991 12.502 1.00 87.12 84 GLU A CA 1
ATOM 654 C C . GLU A 1 84 ? -4.971 -4.539 13.758 1.00 87.12 84 GLU A C 1
ATOM 656 O O . GLU A 1 84 ? -6.082 -5.058 13.682 1.00 87.12 84 GLU A O 1
ATOM 661 N N . GLN A 1 85 ? -4.315 -4.435 14.915 1.00 81.38 85 GLN A N 1
ATOM 662 C CA . GLN A 1 85 ? -4.858 -4.891 16.197 1.00 81.38 85 GLN A CA 1
ATOM 663 C C . GLN A 1 85 ? -5.606 -3.782 16.947 1.00 81.38 85 GLN A C 1
ATOM 665 O O . GLN A 1 85 ? -6.335 -4.068 17.897 1.00 81.38 85 GLN A O 1
ATOM 670 N N . ALA A 1 86 ? -5.406 -2.525 16.548 1.00 80.56 86 ALA A N 1
ATOM 671 C CA . ALA A 1 86 ? -5.987 -1.367 17.203 1.00 80.56 86 ALA A CA 1
ATOM 672 C C . ALA A 1 86 ? -7.364 -1.031 16.616 1.00 80.56 86 ALA A C 1
ATOM 674 O O . ALA A 1 86 ? -7.580 -1.095 15.407 1.00 80.56 86 ALA A O 1
ATOM 675 N N . ASP A 1 87 ? -8.295 -0.599 17.469 1.00 76.00 87 ASP A N 1
ATOM 676 C CA . ASP A 1 87 ? -9.513 0.042 16.980 1.00 76.00 87 ASP A CA 1
ATOM 677 C C . ASP A 1 87 ? -9.137 1.419 16.417 1.00 76.00 87 ASP A C 1
ATOM 679 O O . ASP A 1 87 ? -8.423 2.200 17.052 1.00 76.00 87 ASP A O 1
ATOM 683 N N . ARG A 1 88 ? -9.632 1.744 15.224 1.00 70.06 88 ARG A N 1
ATOM 684 C CA . ARG A 1 88 ? -9.361 3.012 14.544 1.00 70.06 88 ARG A CA 1
ATOM 685 C C . ARG A 1 88 ? -9.723 4.227 15.401 1.00 70.06 88 ARG A C 1
ATOM 687 O O . ARG A 1 88 ? -9.058 5.252 15.317 1.00 70.06 88 ARG A O 1
ATOM 694 N N . THR A 1 89 ? -10.755 4.110 16.235 1.00 73.38 89 THR A N 1
ATOM 695 C CA . THR A 1 89 ? -11.186 5.179 17.154 1.00 73.38 89 THR A CA 1
ATOM 696 C C . THR A 1 89 ? -10.223 5.406 18.324 1.00 73.38 89 THR A C 1
ATOM 698 O O . THR A 1 89 ? -10.331 6.411 19.024 1.00 73.38 89 THR A O 1
ATOM 701 N N . THR A 1 90 ? -9.270 4.491 18.519 1.00 78.75 90 THR A N 1
ATOM 702 C CA . THR A 1 90 ? -8.272 4.509 19.597 1.00 78.75 90 THR A CA 1
ATOM 703 C C . THR A 1 90 ? -6.867 4.871 19.122 1.00 78.75 90 THR A C 1
ATOM 705 O O . THR A 1 90 ? -5.972 5.025 19.952 1.00 78.75 90 THR A O 1
ATOM 708 N N . LEU A 1 91 ? -6.665 5.024 17.808 1.00 85.00 91 LEU A N 1
ATOM 709 C CA . LEU A 1 91 ? -5.390 5.471 17.255 1.00 85.00 91 LEU A CA 1
ATOM 710 C C . LEU A 1 91 ? -5.137 6.926 17.644 1.00 85.00 91 LEU A C 1
ATOM 712 O O . LEU A 1 91 ? -5.972 7.803 17.418 1.00 85.00 91 LEU A O 1
ATOM 716 N N . ASP A 1 92 ? -3.973 7.173 18.235 1.00 90.25 92 ASP A N 1
ATOM 717 C CA . ASP A 1 92 ? -3.542 8.520 18.568 1.00 90.25 92 ASP A CA 1
ATOM 718 C C . ASP A 1 92 ? -2.968 9.244 17.341 1.00 90.25 92 ASP A C 1
ATOM 720 O O . ASP A 1 92 ? -2.549 8.649 16.344 1.00 90.25 92 ASP A O 1
ATOM 724 N N . GLU A 1 93 ? -2.929 10.573 17.423 1.00 93.81 93 GLU A N 1
ATOM 725 C CA . GLU A 1 93 ? -2.429 11.418 16.337 1.00 93.81 93 GLU A CA 1
ATOM 726 C C . GLU A 1 93 ? -0.959 11.116 15.997 1.00 93.81 93 GLU A C 1
ATOM 728 O O . GLU A 1 93 ? -0.543 11.239 14.846 1.00 93.81 93 GLU A O 1
ATOM 733 N N . ALA A 1 94 ? -0.169 10.674 16.981 1.00 94.25 94 ALA A N 1
ATOM 734 C CA . ALA A 1 94 ? 1.220 10.282 16.773 1.00 94.25 94 ALA A CA 1
ATOM 735 C C . ALA A 1 94 ? 1.336 9.033 15.885 1.00 94.25 94 ALA A C 1
ATOM 737 O O . ALA A 1 94 ? 2.170 9.002 14.976 1.00 94.25 94 ALA A O 1
ATOM 738 N N . CYS A 1 95 ? 0.487 8.024 16.098 1.00 93.75 95 CYS A N 1
ATOM 739 C CA . CYS A 1 95 ? 0.420 6.841 15.250 1.00 93.75 95 CYS A CA 1
ATOM 740 C C . CYS A 1 95 ? -0.048 7.198 13.833 1.00 93.75 95 CYS A C 1
ATOM 742 O O . CYS A 1 95 ? 0.578 6.772 12.858 1.00 93.75 95 CYS A O 1
ATOM 744 N N . CYS A 1 96 ? -1.077 8.040 13.703 1.00 94.62 96 CYS A N 1
ATOM 745 C CA . CYS A 1 96 ? -1.533 8.533 12.401 1.00 94.62 96 CYS A CA 1
ATOM 746 C C . CYS A 1 96 ? -0.412 9.277 11.662 1.00 94.62 96 CYS A C 1
ATOM 748 O O . CYS A 1 96 ? -0.144 9.012 10.489 1.00 94.62 96 CYS A O 1
ATOM 750 N N . GLN A 1 97 ? 0.317 10.151 12.358 1.00 97.06 97 GLN A N 1
ATOM 751 C CA . GLN A 1 97 ? 1.436 10.888 11.780 1.00 97.06 97 GLN A CA 1
ATOM 752 C C . GLN A 1 97 ? 2.584 9.972 11.340 1.00 97.06 97 GLN A C 1
ATOM 754 O O . GLN A 1 97 ? 3.153 10.189 10.269 1.00 97.06 97 GLN A O 1
ATOM 759 N N . ASN A 1 98 ? 2.898 8.939 12.124 1.00 96.56 98 ASN A N 1
ATOM 760 C CA . ASN A 1 98 ? 3.878 7.922 11.747 1.00 96.56 98 ASN A CA 1
ATOM 761 C C . ASN A 1 98 ? 3.445 7.194 10.462 1.00 96.56 98 ASN A C 1
ATOM 763 O O . ASN A 1 98 ? 4.223 7.097 9.516 1.00 96.56 98 ASN A O 1
ATOM 767 N N . GLY A 1 99 ? 2.177 6.782 10.372 1.00 96.94 99 GLY A N 1
ATOM 768 C CA . GLY A 1 99 ? 1.624 6.165 9.164 1.00 96.94 99 GLY A CA 1
ATOM 769 C C . GLY A 1 99 ? 1.726 7.059 7.925 1.00 96.94 99 GLY A C 1
A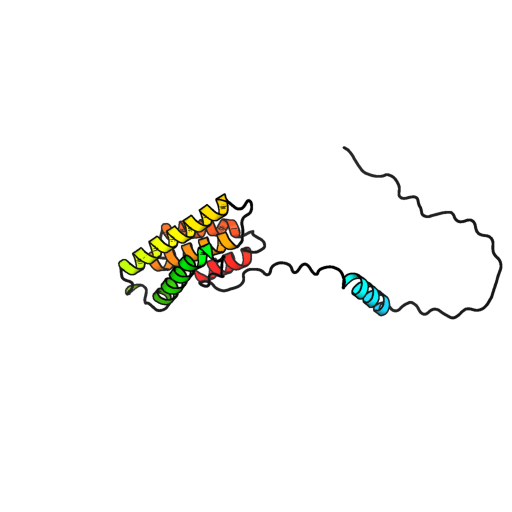TOM 770 O O . GLY A 1 99 ? 2.133 6.589 6.863 1.00 96.94 99 GLY A O 1
ATOM 771 N N . ARG A 1 100 ? 1.443 8.363 8.062 1.00 97.94 100 ARG A N 1
ATOM 772 C CA . ARG A 1 100 ? 1.598 9.348 6.975 1.00 97.94 100 ARG A CA 1
ATOM 773 C C . ARG A 1 100 ? 3.047 9.492 6.513 1.00 97.94 100 ARG A C 1
ATOM 775 O O . ARG A 1 100 ? 3.305 9.475 5.311 1.00 97.94 100 ARG A O 1
ATOM 782 N N . GLN A 1 101 ? 3.988 9.615 7.449 1.00 98.19 101 GLN A N 1
ATOM 783 C CA . GLN A 1 101 ? 5.418 9.703 7.132 1.00 98.19 101 GLN A CA 1
ATOM 784 C C . GLN A 1 101 ? 5.905 8.439 6.426 1.00 98.19 101 GLN A C 1
ATOM 786 O O . GLN A 1 101 ? 6.547 8.515 5.383 1.00 98.19 101 GLN A O 1
ATOM 791 N N . LEU A 1 102 ? 5.530 7.277 6.954 1.00 97.94 102 LEU A N 1
ATOM 792 C CA . LEU A 1 102 ? 5.900 5.990 6.391 1.00 97.94 102 LEU A CA 1
ATOM 793 C C . LEU A 1 102 ? 5.331 5.796 4.980 1.00 97.94 102 LEU A C 1
ATOM 795 O O . LEU A 1 102 ? 6.042 5.321 4.097 1.00 97.94 102 LEU A O 1
ATOM 799 N N . ALA A 1 103 ? 4.078 6.201 4.745 1.00 98.12 103 ALA A N 1
ATOM 800 C CA . ALA A 1 103 ? 3.465 6.165 3.421 1.00 98.12 103 ALA A CA 1
ATOM 801 C C . ALA A 1 103 ? 4.238 7.020 2.406 1.00 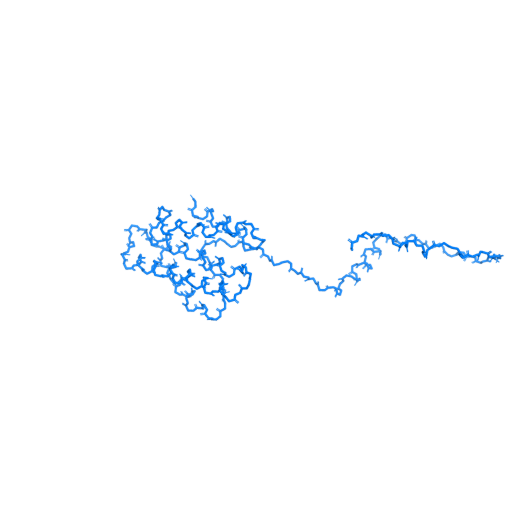98.12 103 ALA A C 1
ATOM 803 O O . ALA A 1 103 ? 4.528 6.553 1.302 1.00 98.12 103 ALA A O 1
ATOM 804 N N . GLN A 1 104 ? 4.627 8.235 2.799 1.00 98.12 104 GLN A N 1
ATOM 805 C CA . GLN A 1 104 ? 5.413 9.121 1.945 1.00 98.12 104 GLN A CA 1
ATOM 806 C C . GLN A 1 104 ? 6.795 8.529 1.639 1.00 98.12 104 GLN A C 1
ATOM 808 O O . GLN A 1 104 ? 7.180 8.458 0.477 1.00 98.12 104 GLN A O 1
ATOM 813 N N . GLU A 1 105 ? 7.513 8.034 2.651 1.00 97.75 105 GLU A N 1
ATOM 814 C CA . GLU A 1 105 ? 8.838 7.427 2.468 1.00 97.75 105 GLU A CA 1
ATOM 815 C C . GLU A 1 105 ? 8.798 6.208 1.528 1.00 97.75 105 GLU A C 1
ATOM 817 O O . GLU A 1 105 ? 9.688 6.025 0.692 1.00 97.75 105 GLU A O 1
ATOM 822 N N . LEU A 1 106 ? 7.753 5.378 1.629 1.00 97.44 106 LEU A N 1
ATOM 823 C CA . LEU A 1 106 ? 7.537 4.234 0.740 1.00 97.44 106 LEU A CA 1
ATOM 824 C C . LEU A 1 106 ? 7.308 4.679 -0.711 1.00 97.44 106 LEU A C 1
ATOM 826 O O . LEU A 1 106 ? 7.903 4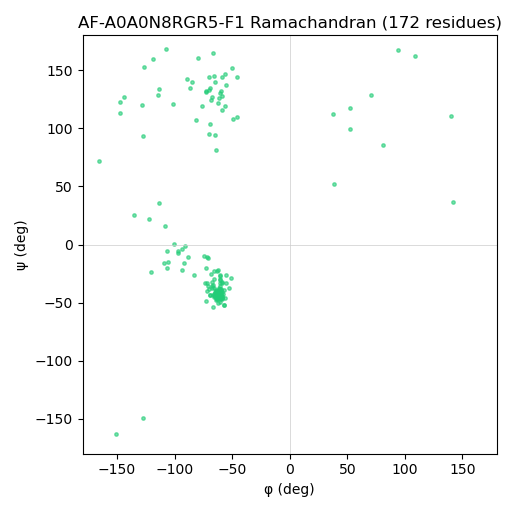.104 -1.627 1.00 97.44 106 LEU A O 1
ATOM 830 N N . LEU A 1 107 ? 6.493 5.716 -0.929 1.00 95.81 107 LEU A N 1
ATOM 831 C CA . LEU A 1 107 ? 6.265 6.270 -2.263 1.00 95.81 107 LEU A CA 1
ATOM 832 C C . LEU A 1 107 ? 7.535 6.911 -2.839 1.00 95.81 107 LEU A C 1
ATOM 834 O O . LEU A 1 107 ? 7.883 6.636 -3.987 1.00 95.81 107 LEU A O 1
ATOM 838 N N . ASP A 1 108 ? 8.257 7.707 -2.053 1.00 95.44 108 ASP A N 1
ATOM 839 C CA . ASP A 1 108 ? 9.506 8.350 -2.478 1.00 95.44 108 ASP A CA 1
ATOM 840 C C . ASP A 1 108 ? 10.564 7.309 -2.866 1.00 95.44 108 ASP A C 1
ATOM 842 O O . ASP A 1 108 ? 11.278 7.460 -3.864 1.00 95.44 108 ASP A O 1
ATOM 846 N N . THR A 1 109 ? 10.617 6.198 -2.127 1.00 94.31 109 THR A N 1
ATOM 847 C CA . THR A 1 109 ? 11.478 5.056 -2.455 1.00 94.31 109 THR A CA 1
ATOM 848 C C . THR A 1 109 ? 11.064 4.425 -3.786 1.00 94.31 109 THR A C 1
ATOM 850 O O . THR A 1 109 ? 11.919 4.171 -4.635 1.00 94.31 109 THR A O 1
ATOM 853 N N . ALA A 1 110 ? 9.761 4.237 -4.029 1.00 92.44 110 ALA A N 1
ATOM 854 C CA . ALA A 1 110 ? 9.262 3.710 -5.300 1.00 92.44 110 ALA A CA 1
ATOM 855 C C . ALA A 1 110 ? 9.614 4.626 -6.487 1.00 92.44 110 ALA A C 1
ATOM 857 O O . ALA A 1 110 ? 10.060 4.147 -7.529 1.00 92.44 110 ALA A O 1
ATOM 858 N N . ILE A 1 111 ? 9.471 5.945 -6.321 1.00 90.94 111 ILE A N 1
ATOM 859 C CA . ILE A 1 111 ? 9.823 6.951 -7.337 1.00 90.94 111 ILE A CA 1
ATOM 860 C C . ILE A 1 111 ? 11.335 6.955 -7.606 1.00 90.94 111 ILE A C 1
ATOM 862 O O . ILE A 1 111 ? 11.774 7.009 -8.761 1.00 90.94 111 ILE A O 1
ATOM 866 N N . THR A 1 112 ? 12.146 6.850 -6.554 1.00 90.12 112 THR A N 1
ATOM 867 C CA . THR A 1 112 ? 13.607 6.748 -6.679 1.00 90.12 112 THR A CA 1
ATOM 868 C C . THR A 1 112 ? 13.996 5.489 -7.456 1.00 90.12 112 THR A C 1
ATOM 870 O O . THR A 1 112 ? 14.811 5.558 -8.375 1.00 90.12 112 THR A O 1
ATOM 873 N N . MET A 1 113 ? 13.350 4.353 -7.173 1.00 87.25 113 MET A N 1
ATOM 874 C CA . MET A 1 113 ? 13.555 3.112 -7.926 1.00 87.25 113 MET A CA 1
ATOM 875 C C . MET A 1 113 ? 13.157 3.243 -9.401 1.00 87.25 113 MET A C 1
ATOM 877 O O . MET A 1 113 ? 13.895 2.764 -10.266 1.00 87.25 113 MET A O 1
ATOM 881 N N . ALA A 1 114 ? 12.045 3.922 -9.700 1.00 82.50 114 ALA A N 1
ATOM 882 C CA . ALA A 1 114 ? 11.603 4.192 -11.071 1.00 82.50 114 ALA A CA 1
ATOM 883 C C . ALA A 1 114 ? 12.635 5.006 -11.862 1.00 82.50 114 ALA A C 1
ATOM 885 O O . ALA A 1 114 ? 12.801 4.821 -13.063 1.00 82.50 114 ALA A O 1
ATOM 886 N N . SER A 1 115 ? 13.357 5.895 -11.180 1.00 78.06 115 SER A N 1
ATOM 887 C CA . SER A 1 115 ? 14.373 6.747 -11.802 1.00 78.06 115 SER A CA 1
ATOM 888 C C . SER A 1 115 ? 15.640 5.976 -12.195 1.00 78.06 115 SER A C 1
ATOM 890 O O . SER A 1 115 ? 16.409 6.449 -13.030 1.00 78.06 115 SER A O 1
ATOM 892 N N . TRP A 1 116 ? 15.881 4.799 -11.604 1.00 73.12 116 TRP A N 1
ATOM 893 C CA . TRP A 1 116 ? 17.086 3.991 -11.838 1.00 73.12 116 TRP A CA 1
ATOM 894 C C . TRP A 1 116 ? 16.836 2.734 -12.683 1.00 73.12 116 TRP A C 1
ATOM 896 O O . TRP A 1 116 ? 17.782 2.192 -13.257 1.00 73.12 116 TRP A O 1
ATOM 906 N N . LYS A 1 117 ? 15.589 2.252 -12.771 1.00 63.56 117 LYS A N 1
ATOM 907 C CA . LYS A 1 117 ? 15.204 1.057 -13.541 1.00 63.56 117 LYS A CA 1
ATOM 908 C C . LYS A 1 117 ? 14.292 1.448 -14.710 1.00 63.56 117 LYS A C 1
ATOM 910 O O . LYS A 1 117 ? 13.287 2.114 -14.515 1.00 63.56 117 LYS A O 1
ATOM 915 N N . ALA A 1 118 ? 14.626 0.997 -15.922 1.00 54.47 118 ALA A N 1
ATOM 916 C CA . ALA A 1 118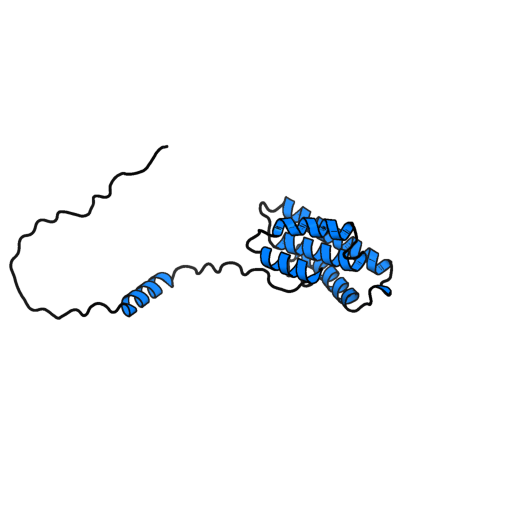 ? 13.920 1.374 -17.154 1.00 54.47 118 ALA A CA 1
ATOM 917 C C . ALA A 1 118 ? 12.512 0.759 -17.314 1.00 54.47 118 ALA A C 1
ATOM 919 O O . ALA A 1 118 ? 11.768 1.199 -18.184 1.00 54.47 118 ALA A O 1
ATOM 920 N N . ASP A 1 119 ? 12.136 -0.215 -16.477 1.00 57.91 119 ASP A N 1
ATOM 921 C CA . ASP A 1 119 ? 10.837 -0.892 -16.525 1.00 57.91 119 ASP A CA 1
ATOM 922 C C . ASP A 1 119 ? 10.124 -0.868 -15.168 1.00 57.91 119 ASP A C 1
ATOM 924 O O . ASP A 1 119 ? 10.751 -0.859 -14.103 1.00 57.91 119 ASP A O 1
ATOM 928 N N . SER A 1 120 ? 8.789 -0.917 -15.226 1.00 61.56 120 SER A N 1
ATOM 929 C CA . SER A 1 120 ? 7.876 -1.002 -14.081 1.00 61.56 120 SER A CA 1
ATOM 930 C C . SER A 1 120 ? 8.070 -2.322 -13.318 1.00 61.56 120 SER A C 1
ATOM 932 O O . SER A 1 120 ? 7.345 -3.294 -13.532 1.00 61.56 120 SER A O 1
ATOM 934 N N . SER A 1 121 ? 9.083 -2.387 -12.448 1.00 76.00 121 SER A N 1
ATOM 935 C CA . SER A 1 121 ? 9.343 -3.578 -11.641 1.00 76.00 121 SER A CA 1
ATOM 936 C C . SER A 1 121 ? 8.197 -3.834 -10.649 1.00 76.00 121 SER A C 1
ATOM 938 O O . SER A 1 121 ? 7.620 -2.887 -10.104 1.00 76.00 121 SER A O 1
ATOM 940 N N . PRO A 1 122 ? 7.879 -5.110 -10.366 1.00 85.12 122 PRO A N 1
ATOM 941 C CA . PRO A 1 122 ? 6.920 -5.471 -9.324 1.00 85.12 122 PRO A CA 1
ATOM 942 C C . PRO A 1 122 ? 7.266 -4.884 -7.945 1.00 85.12 122 PRO A C 1
ATOM 944 O O . PRO A 1 122 ? 6.374 -4.630 -7.145 1.00 85.12 122 PRO A O 1
ATOM 947 N N . ASP A 1 123 ? 8.542 -4.605 -7.675 1.00 88.25 123 ASP A N 1
ATOM 948 C CA . ASP A 1 123 ? 8.994 -3.986 -6.422 1.00 88.25 123 ASP A CA 1
ATOM 949 C C . ASP A 1 123 ? 8.377 -2.599 -6.201 1.00 88.25 123 ASP A C 1
ATOM 951 O O . ASP A 1 123 ? 7.964 -2.271 -5.090 1.00 88.25 123 ASP A O 1
ATOM 955 N N . MET A 1 124 ? 8.271 -1.786 -7.260 1.00 91.00 124 MET A N 1
ATOM 956 C CA . MET A 1 124 ? 7.650 -0.462 -7.156 1.00 91.00 124 MET A CA 1
ATOM 957 C C . MET A 1 124 ? 6.175 -0.575 -6.804 1.00 91.00 124 MET A C 1
ATOM 959 O O . MET A 1 124 ? 5.682 0.171 -5.962 1.00 91.00 124 MET A O 1
ATOM 963 N N . TYR A 1 125 ? 5.484 -1.543 -7.406 1.00 92.00 125 TYR A N 1
ATOM 964 C CA . TYR A 1 125 ? 4.108 -1.844 -7.046 1.00 92.00 125 TYR A CA 1
ATOM 965 C C . TYR A 1 125 ? 3.984 -2.168 -5.549 1.00 92.00 125 TYR A C 1
ATOM 967 O O . TYR A 1 125 ? 3.113 -1.619 -4.877 1.00 92.00 125 TYR A O 1
ATOM 975 N N . TRP A 1 126 ? 4.871 -3.009 -5.010 1.00 92.69 126 TRP A N 1
ATOM 976 C CA . TRP A 1 126 ? 4.843 -3.397 -3.599 1.00 92.69 126 TRP A CA 1
ATOM 977 C C . TRP A 1 126 ? 5.065 -2.225 -2.646 1.00 92.69 126 TRP A C 1
ATOM 979 O O . TRP A 1 126 ? 4.369 -2.117 -1.633 1.00 92.69 126 TRP A O 1
ATOM 989 N N . LEU A 1 127 ? 5.982 -1.317 -2.982 1.00 94.62 127 LEU A N 1
ATOM 990 C CA . LEU A 1 127 ? 6.200 -0.094 -2.210 1.00 94.62 127 LEU A CA 1
ATOM 991 C C . LEU A 1 127 ? 4.972 0.818 -2.239 1.00 94.62 127 LEU A C 1
ATOM 993 O O . LEU A 1 127 ? 4.525 1.269 -1.187 1.00 94.62 127 LEU A O 1
ATOM 997 N N . ILE A 1 128 ? 4.375 1.032 -3.415 1.00 95.31 128 ILE A N 1
ATOM 998 C CA . ILE A 1 128 ? 3.177 1.873 -3.554 1.00 95.31 128 ILE A CA 1
ATOM 999 C C . ILE A 1 128 ? 1.979 1.230 -2.837 1.00 95.31 128 ILE A C 1
ATOM 1001 O O . ILE A 1 128 ? 1.202 1.935 -2.195 1.00 95.31 128 ILE A O 1
ATOM 1005 N N . GLN A 1 129 ? 1.836 -0.100 -2.879 1.00 95.19 129 GLN A N 1
ATOM 1006 C CA . GLN A 1 129 ? 0.779 -0.804 -2.147 1.00 95.19 129 GLN A CA 1
ATOM 1007 C C . GLN A 1 129 ? 0.965 -0.605 -0.643 1.00 95.19 129 GLN A C 1
ATOM 1009 O O . GLN A 1 129 ? 0.015 -0.265 0.058 1.00 95.19 129 GLN A O 1
ATOM 1014 N N . SER A 1 130 ? 2.197 -0.762 -0.160 1.00 96.06 130 SER A N 1
ATOM 1015 C CA . SER A 1 130 ? 2.537 -0.546 1.246 1.00 96.06 130 SER A CA 1
ATOM 1016 C C . SER A 1 130 ? 2.237 0.896 1.673 1.00 96.06 130 SER A C 1
ATOM 1018 O O . SER A 1 130 ? 1.660 1.109 2.738 1.00 96.06 130 SER A O 1
ATOM 1020 N N . ALA A 1 131 ? 2.550 1.878 0.818 1.00 97.44 131 ALA A N 1
ATOM 1021 C CA . ALA A 1 131 ? 2.234 3.286 1.048 1.00 97.44 131 ALA A CA 1
ATOM 1022 C C . ALA A 1 131 ? 0.722 3.525 1.159 1.00 97.44 131 ALA A C 1
ATOM 1024 O O . ALA A 1 131 ? 0.260 4.166 2.105 1.00 97.44 131 ALA A O 1
ATOM 1025 N N . ALA A 1 132 ? -0.059 2.950 0.239 1.00 97.12 132 ALA A N 1
ATOM 1026 C CA . ALA A 1 132 ? -1.514 3.048 0.261 1.00 97.12 132 ALA A CA 1
ATOM 1027 C C . ALA A 1 132 ? -2.094 2.462 1.555 1.00 97.12 132 ALA A C 1
ATOM 1029 O O . ALA A 1 132 ? -2.925 3.093 2.199 1.00 97.12 132 ALA A O 1
ATOM 1030 N N . ILE A 1 133 ? -1.627 1.288 1.982 1.00 96.25 133 ILE A N 1
ATOM 1031 C CA . ILE A 1 133 ? -2.100 0.645 3.215 1.00 96.25 133 ILE A CA 1
ATOM 1032 C C . ILE A 1 133 ? -1.728 1.480 4.444 1.00 96.25 133 ILE A C 1
ATOM 1034 O O . ILE A 1 133 ? -2.578 1.711 5.301 1.00 96.25 133 ILE A O 1
ATOM 1038 N N . ALA A 1 134 ? -0.496 1.992 4.520 1.00 96.75 134 ALA A N 1
ATOM 1039 C CA . ALA A 1 134 ? -0.086 2.856 5.624 1.00 96.75 134 ALA A CA 1
ATOM 1040 C C . ALA A 1 134 ? -0.953 4.130 5.704 1.00 96.75 134 ALA A C 1
ATOM 1042 O O . ALA A 1 134 ? -1.445 4.482 6.776 1.00 96.75 134 ALA A O 1
ATOM 1043 N N . SER A 1 135 ? -1.232 4.766 4.561 1.00 97.12 135 SER A N 1
ATOM 1044 C CA . SER A 1 135 ? -2.125 5.930 4.484 1.00 97.12 135 SER A CA 1
ATOM 1045 C C . SER A 1 135 ? -3.584 5.590 4.819 1.00 97.12 135 SER A C 1
ATOM 1047 O O . SER A 1 135 ? -4.273 6.384 5.458 1.00 97.12 135 SER A O 1
ATOM 1049 N N . MET A 1 136 ? -4.062 4.397 4.458 1.00 95.25 136 MET A N 1
ATOM 1050 C CA . MET A 1 136 ? -5.406 3.926 4.804 1.00 95.25 136 MET A CA 1
ATOM 1051 C C . MET A 1 136 ? -5.603 3.820 6.319 1.00 95.25 136 MET A C 1
ATOM 1053 O O . MET A 1 136 ? -6.645 4.231 6.847 1.00 95.25 136 MET A O 1
ATOM 1057 N N . PHE A 1 137 ? -4.621 3.263 7.025 1.00 93.56 137 PHE A N 1
ATOM 1058 C CA . PHE A 1 137 ? -4.678 3.161 8.480 1.00 93.56 137 PHE A CA 1
ATOM 1059 C C . PHE A 1 137 ? -4.537 4.529 9.147 1.00 93.56 137 PHE A C 1
ATOM 1061 O O . PHE A 1 137 ? -5.293 4.811 10.072 1.00 93.56 137 PHE A O 1
ATOM 1068 N N . ALA A 1 138 ? -3.678 5.407 8.621 1.00 94.44 138 ALA A N 1
ATOM 1069 C CA . ALA A 1 138 ? -3.507 6.758 9.148 1.00 94.44 138 ALA A CA 1
ATOM 1070 C C . ALA A 1 138 ? -4.748 7.653 8.961 1.00 94.44 138 ALA A C 1
ATOM 1072 O O . ALA A 1 138 ? -5.269 8.199 9.926 1.00 94.44 138 ALA A O 1
ATOM 1073 N N . ASP A 1 139 ? -5.251 7.779 7.730 1.00 93.75 139 ASP A N 1
ATOM 1074 C CA . ASP A 1 139 ? -6.230 8.818 7.367 1.00 93.75 139 ASP A CA 1
ATOM 1075 C C . ASP A 1 139 ? -7.554 8.250 6.840 1.00 93.75 139 ASP A C 1
ATOM 1077 O O . ASP A 1 139 ? -8.603 8.885 6.934 1.00 93.75 139 ASP A O 1
ATOM 1081 N N . GLY A 1 140 ? -7.537 7.021 6.321 1.00 91.50 140 GLY A N 1
ATOM 1082 C CA . GLY A 1 140 ? -8.750 6.284 5.952 1.00 91.50 140 GLY A CA 1
ATOM 1083 C C . GLY A 1 140 ? -8.953 6.132 4.468 1.00 91.50 140 GLY A C 1
ATOM 1084 O O . GLY A 1 140 ? -8.389 6.869 3.664 1.00 91.50 140 GLY A O 1
ATOM 1085 N N . VAL A 1 141 ? -9.813 5.176 4.111 1.00 91.62 141 VAL A N 1
ATOM 1086 C CA . VAL A 1 141 ? -10.133 4.859 2.712 1.00 91.62 141 VAL A CA 1
ATOM 1087 C C . VAL A 1 141 ? -10.785 6.029 1.969 1.00 91.62 141 VAL A C 1
ATOM 1089 O O . VAL A 1 141 ? -10.728 6.077 0.751 1.00 91.62 141 VAL A O 1
ATOM 1092 N N . GLN A 1 142 ? -11.389 6.989 2.675 1.00 93.31 142 GLN A N 1
ATOM 1093 C CA . GLN A 1 142 ? -11.991 8.185 2.069 1.00 93.31 142 GLN A CA 1
ATOM 1094 C C . GLN A 1 142 ? -11.042 9.391 2.031 1.00 93.31 142 GLN A C 1
ATOM 1096 O O . GLN A 1 142 ? -11.407 10.439 1.504 1.00 93.31 142 GLN A O 1
ATOM 1101 N N . SER A 1 143 ? -9.838 9.274 2.599 1.00 95.12 143 SER A N 1
ATOM 1102 C CA . SER A 1 143 ? -8.882 10.380 2.612 1.00 95.12 143 SER A CA 1
ATOM 1103 C C . SER A 1 143 ? -8.330 10.653 1.214 1.00 95.12 143 SER A C 1
ATOM 1105 O O . SER A 1 143 ? -8.078 9.735 0.432 1.00 95.12 143 SER A O 1
ATOM 1107 N N . GLU A 1 144 ? -8.089 11.928 0.910 1.00 96.88 144 GLU A N 1
ATOM 1108 C CA . GLU A 1 144 ? -7.477 12.328 -0.360 1.00 96.88 144 GLU A CA 1
ATOM 1109 C C . GLU A 1 144 ? -6.084 11.703 -0.532 1.00 96.88 144 GLU A C 1
ATOM 1111 O O . GLU A 1 144 ? -5.731 11.253 -1.621 1.00 96.88 144 GLU A O 1
ATOM 1116 N N . ALA A 1 145 ? -5.314 11.619 0.559 1.00 94.56 145 ALA A N 1
ATOM 1117 C CA . ALA A 1 145 ? -4.002 10.986 0.568 1.00 94.56 145 ALA A CA 1
ATOM 1118 C C . ALA A 1 145 ? -4.084 9.528 0.092 1.00 94.56 145 ALA A C 1
ATOM 1120 O O . ALA A 1 145 ? -3.406 9.160 -0.868 1.00 94.56 145 ALA A O 1
ATOM 1121 N N . PHE A 1 146 ? -4.973 8.726 0.686 1.00 96.75 146 PHE A N 1
ATOM 1122 C CA . PHE A 1 146 ? -5.171 7.334 0.289 1.00 96.75 146 PHE A CA 1
ATOM 1123 C C . PHE A 1 146 ? -5.580 7.195 -1.181 1.00 96.75 146 PHE A C 1
ATOM 1125 O O . PHE A 1 146 ? -5.037 6.351 -1.899 1.00 96.75 146 PHE A O 1
ATOM 1132 N N . GLN A 1 147 ? -6.511 8.033 -1.645 1.00 96.56 147 GLN A N 1
ATOM 1133 C CA . GLN A 1 147 ? -7.003 7.969 -3.022 1.00 96.56 147 GLN A CA 1
ATOM 1134 C C . GLN A 1 147 ? -5.888 8.215 -4.043 1.00 96.56 147 GLN A C 1
ATOM 1136 O O . GLN A 1 147 ? -5.804 7.479 -5.025 1.00 96.56 147 GLN A O 1
ATOM 1141 N N . ARG A 1 148 ? -4.958 9.140 -3.774 1.00 96.25 148 ARG A N 1
ATOM 1142 C CA . ARG A 1 148 ? -3.784 9.360 -4.638 1.00 96.25 148 ARG A CA 1
ATOM 1143 C C . ARG A 1 148 ? -2.923 8.099 -4.768 1.00 96.25 148 ARG A C 1
ATOM 1145 O O . ARG A 1 148 ? -2.568 7.704 -5.877 1.00 96.25 148 ARG A O 1
ATOM 1152 N N . TYR A 1 149 ? -2.621 7.412 -3.663 1.00 95.88 149 TYR A N 1
ATOM 1153 C CA . TYR A 1 149 ? -1.869 6.149 -3.726 1.00 95.88 149 TYR A CA 1
ATOM 1154 C C . TYR A 1 149 ? -2.644 5.056 -4.472 1.00 95.88 149 TYR A C 1
ATOM 1156 O O . TYR A 1 149 ? -2.065 4.309 -5.265 1.00 95.88 149 TYR A O 1
ATOM 1164 N N . ARG A 1 150 ? -3.963 4.977 -4.263 1.00 94.44 150 ARG A N 1
ATOM 1165 C CA . ARG A 1 150 ? -4.827 4.032 -4.977 1.00 94.44 150 ARG A CA 1
ATOM 1166 C C . ARG A 1 150 ? -4.810 4.277 -6.484 1.00 94.44 150 ARG A C 1
ATOM 1168 O O . ARG A 1 150 ? -4.715 3.312 -7.240 1.00 94.44 150 ARG A O 1
ATOM 1175 N N . GLU A 1 151 ? -4.854 5.529 -6.927 1.00 94.88 151 GLU A N 1
ATOM 1176 C CA . GLU A 1 151 ? -4.726 5.896 -8.341 1.00 94.88 151 GLU A CA 1
ATOM 1177 C C . GLU A 1 151 ? -3.389 5.424 -8.927 1.00 94.88 151 GLU A C 1
ATOM 1179 O O . GLU A 1 151 ? -3.379 4.789 -9.985 1.00 94.88 151 GLU A O 1
ATOM 1184 N N . HIS A 1 152 ? -2.276 5.619 -8.208 1.00 93.06 152 HIS A N 1
ATOM 1185 C CA . HIS A 1 152 ? -0.968 5.109 -8.633 1.00 93.06 152 HIS A CA 1
ATOM 1186 C C . HIS A 1 152 ? -0.966 3.585 -8.837 1.00 93.06 152 HIS A C 1
ATOM 1188 O O . HIS A 1 152 ? -0.386 3.091 -9.808 1.00 93.06 152 HIS A O 1
ATOM 1194 N N . LEU A 1 153 ? -1.650 2.825 -7.973 1.00 92.44 153 LEU A N 1
ATOM 1195 C CA . LEU A 1 153 ? -1.764 1.367 -8.110 1.00 92.44 153 LEU A CA 1
ATOM 1196 C C . LEU A 1 153 ? -2.545 0.943 -9.356 1.00 92.44 153 LEU A C 1
ATOM 1198 O O . LEU A 1 153 ? -2.244 -0.101 -9.939 1.00 92.44 153 LEU A O 1
ATOM 1202 N N . GLN A 1 154 ? -3.503 1.748 -9.820 1.00 92.19 154 GLN A N 1
ATOM 1203 C CA . GLN A 1 154 ? -4.292 1.410 -11.008 1.00 92.19 154 GLN A CA 1
ATOM 1204 C C . GLN A 1 154 ? -3.447 1.376 -12.290 1.00 92.19 154 GLN A C 1
ATOM 1206 O O . GLN A 1 154 ? -3.791 0.645 -13.224 1.00 92.19 154 GLN A O 1
ATOM 1211 N N . HIS A 1 155 ? -2.293 2.055 -12.333 1.00 90.75 155 HIS A N 1
ATOM 1212 C CA . HIS A 1 155 ? -1.340 1.917 -13.443 1.00 90.75 155 HIS A CA 1
ATOM 1213 C C . HIS A 1 155 ? -0.820 0.480 -13.609 1.00 90.75 155 HIS A C 1
ATOM 1215 O O . HIS A 1 155 ? -0.508 0.056 -14.721 1.00 90.75 155 HIS A O 1
ATOM 1221 N N . TYR A 1 156 ? -0.806 -0.301 -12.529 1.00 90.38 156 TYR A N 1
ATOM 1222 C CA . TYR A 1 156 ? -0.326 -1.681 -12.511 1.00 90.38 156 TYR A CA 1
ATOM 1223 C C . TYR A 1 156 ? -1.424 -2.713 -12.799 1.00 90.38 156 TYR A C 1
ATOM 1225 O O . TYR A 1 156 ? -1.133 -3.909 -12.886 1.00 90.38 156 TYR A O 1
ATOM 1233 N N . ARG A 1 157 ? -2.680 -2.285 -13.002 1.00 90.50 157 ARG A N 1
ATOM 1234 C CA . ARG A 1 157 ? -3.844 -3.175 -13.187 1.00 90.50 157 ARG A CA 1
ATOM 1235 C C . ARG A 1 157 ? -3.731 -4.093 -14.405 1.00 90.50 157 ARG A C 1
ATOM 1237 O O . ARG A 1 157 ? -4.323 -5.164 -14.427 1.00 90.50 157 ARG A O 1
ATOM 1244 N N . LYS A 1 158 ? -2.986 -3.670 -15.429 1.00 89.06 158 LYS A N 1
ATOM 1245 C CA . LYS A 1 158 ? -2.762 -4.439 -16.668 1.00 89.06 158 LYS A CA 1
ATOM 1246 C C . LYS A 1 158 ? -1.404 -5.151 -16.699 1.00 89.06 158 LYS A C 1
ATOM 1248 O O . LYS A 1 158 ? -1.086 -5.794 -17.696 1.00 89.06 158 LYS A O 1
ATOM 1253 N N . GLY A 1 159 ? -0.593 -5.021 -15.648 1.00 85.50 159 GLY A N 1
ATOM 1254 C CA . GLY A 1 159 ? 0.718 -5.658 -15.577 1.00 85.50 159 GLY A CA 1
ATOM 1255 C C . GLY A 1 159 ? 0.589 -7.165 -15.369 1.00 85.50 159 GLY A C 1
ATOM 1256 O O . GLY A 1 159 ? -0.134 -7.606 -14.480 1.00 85.50 159 GLY A O 1
ATOM 1257 N N 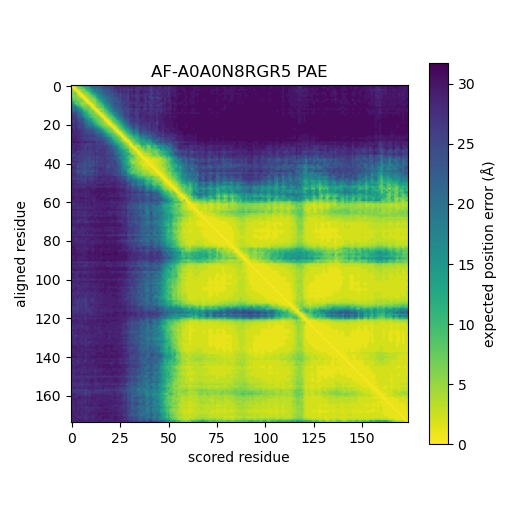. ARG A 1 160 ? 1.319 -7.965 -16.159 1.00 84.81 160 ARG A N 1
ATOM 1258 C CA . ARG A 1 160 ? 1.276 -9.442 -16.106 1.00 84.81 160 ARG A CA 1
ATOM 1259 C C . ARG A 1 160 ? 1.510 -9.999 -14.697 1.00 84.81 160 ARG A C 1
ATOM 1261 O O . ARG A 1 160 ? 0.870 -10.969 -14.318 1.00 84.81 160 ARG A O 1
ATOM 1268 N N . LEU A 1 161 ? 2.406 -9.372 -13.934 1.00 84.50 161 LEU A N 1
ATOM 1269 C CA . LEU A 1 161 ? 2.805 -9.829 -12.597 1.00 84.50 161 LEU A CA 1
ATOM 1270 C C . LEU A 1 161 ? 1.996 -9.179 -11.465 1.00 84.50 161 LEU A C 1
ATOM 1272 O O . LEU A 1 161 ? 1.913 -9.733 -10.375 1.00 84.50 161 LEU A O 1
ATOM 1276 N N . THR A 1 162 ? 1.393 -8.015 -11.716 1.00 88.12 162 THR A N 1
ATOM 1277 C CA . THR A 1 162 ? 0.778 -7.160 -10.686 1.00 88.12 162 THR A CA 1
ATOM 1278 C C . THR A 1 162 ? -0.747 -7.128 -10.748 1.00 88.12 162 THR A C 1
ATOM 1280 O O . THR A 1 162 ? -1.377 -6.715 -9.781 1.00 88.12 162 THR A O 1
ATOM 1283 N N . ALA A 1 163 ? -1.369 -7.560 -11.850 1.00 88.50 163 ALA A N 1
ATOM 1284 C CA . ALA A 1 163 ? -2.820 -7.479 -12.041 1.00 88.50 163 ALA A CA 1
ATOM 1285 C C . ALA A 1 163 ? -3.622 -8.233 -10.961 1.00 88.50 163 ALA A C 1
ATOM 1287 O O . ALA A 1 163 ? -4.630 -7.718 -10.467 1.00 88.50 163 ALA A O 1
ATOM 1288 N N . GLY A 1 164 ? -3.158 -9.427 -10.569 1.00 88.00 164 GLY A N 1
ATOM 1289 C CA . GLY A 1 164 ? -3.754 -10.203 -9.474 1.00 88.00 164 GLY A CA 1
ATOM 1290 C C . GLY A 1 164 ? -3.696 -9.444 -8.150 1.00 88.00 164 GLY A C 1
ATOM 1291 O O . GLY A 1 164 ? -4.716 -9.264 -7.490 1.00 88.00 164 GLY A O 1
ATOM 1292 N N . GLN A 1 165 ? -2.533 -8.879 -7.834 1.00 88.69 165 GLN A N 1
ATOM 1293 C CA . GLN A 1 165 ? -2.312 -8.137 -6.598 1.00 88.69 165 GLN A CA 1
ATOM 1294 C C . GLN A 1 165 ? -3.100 -6.823 -6.536 1.00 88.69 165 GLN A C 1
ATOM 1296 O O . GLN A 1 165 ? -3.629 -6.483 -5.483 1.00 88.69 165 GLN A O 1
ATOM 1301 N N . VAL A 1 166 ? -3.249 -6.100 -7.655 1.00 91.06 166 VAL A N 1
ATOM 1302 C CA . VAL A 1 166 ? -4.140 -4.923 -7.735 1.00 91.06 166 VAL A CA 1
ATOM 1303 C C . VAL A 1 166 ? -5.579 -5.321 -7.419 1.00 91.06 166 VAL A C 1
ATOM 1305 O O . VAL A 1 166 ? -6.254 -4.619 -6.674 1.00 91.06 166 VAL A O 1
ATOM 1308 N N . SER A 1 167 ? -6.030 -6.465 -7.935 1.00 89.94 167 SER A N 1
ATOM 1309 C CA . SER A 1 167 ? -7.377 -6.974 -7.661 1.00 89.94 167 SER A CA 1
ATOM 1310 C C . SER A 1 167 ? -7.538 -7.375 -6.191 1.00 89.94 167 SER A C 1
ATOM 1312 O O . SER A 1 167 ? -8.535 -7.021 -5.570 1.00 89.94 167 SER A O 1
ATOM 1314 N N . ALA A 1 168 ? -6.542 -8.053 -5.611 1.00 89.69 168 ALA A N 1
ATOM 1315 C CA . ALA A 1 168 ? -6.527 -8.400 -4.190 1.00 89.69 168 ALA A CA 1
ATOM 1316 C C . ALA A 1 168 ? -6.532 -7.153 -3.291 1.00 89.69 168 ALA A C 1
ATOM 1318 O O . ALA A 1 168 ? -7.248 -7.114 -2.295 1.00 89.69 168 ALA A O 1
ATOM 1319 N N . PHE A 1 169 ? -5.779 -6.116 -3.667 1.00 91.88 169 PHE A N 1
ATOM 1320 C CA . PHE A 1 169 ? -5.790 -4.827 -2.983 1.00 91.88 169 PHE A CA 1
ATOM 1321 C C . PHE A 1 169 ? -7.161 -4.158 -3.051 1.00 91.88 169 PHE A C 1
ATOM 1323 O O . PHE A 1 169 ? -7.681 -3.774 -2.013 1.00 91.88 169 PHE A O 1
ATOM 1330 N N . ASP A 1 170 ? -7.760 -4.053 -4.242 1.00 90.56 170 ASP A N 1
ATOM 1331 C CA . ASP A 1 170 ? -9.082 -3.441 -4.419 1.00 90.56 170 ASP A CA 1
ATOM 1332 C C . ASP A 1 170 ? -10.171 -4.163 -3.600 1.00 90.56 170 ASP A C 1
ATOM 1334 O O . ASP A 1 170 ? -11.084 -3.500 -3.118 1.00 90.56 170 ASP A O 1
ATOM 1338 N N . ILE A 1 171 ? -10.063 -5.486 -3.413 1.00 88.62 171 ILE A N 1
ATOM 1339 C CA . ILE A 1 171 ? -10.949 -6.268 -2.530 1.00 88.62 171 ILE A CA 1
ATOM 1340 C C . ILE A 1 171 ? -10.669 -5.975 -1.051 1.00 88.62 171 ILE A C 1
ATOM 1342 O O . ILE A 1 171 ? -11.599 -5.905 -0.261 1.00 88.62 171 ILE A O 1
ATOM 1346 N N . TYR A 1 172 ? -9.402 -5.829 -0.665 1.00 87.88 172 TYR A N 1
ATOM 1347 C CA . TYR A 1 172 ? -9.011 -5.565 0.721 1.00 87.88 172 TYR A CA 1
ATOM 1348 C C . TYR A 1 172 ? -9.448 -4.176 1.210 1.00 87.88 172 TYR A C 1
ATOM 1350 O O . TYR A 1 172 ? -9.801 -4.025 2.376 1.00 87.88 172 TYR A O 1
ATOM 1358 N N . VAL A 1 173 ? -9.416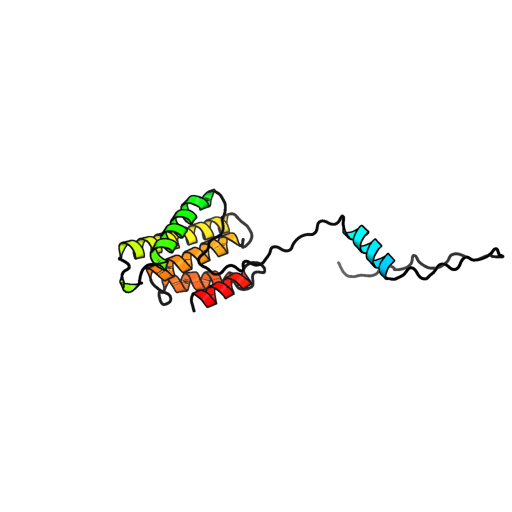 -3.163 0.335 1.00 87.12 173 VAL A N 1
ATOM 1359 C CA . VAL A 1 173 ? -9.750 -1.769 0.692 1.00 87.12 173 VAL A CA 1
ATOM 1360 C C . VAL A 1 173 ? -11.187 -1.352 0.356 1.00 87.12 173 VAL A C 1
ATOM 1362 O O . VAL A 1 173 ? -11.560 -0.213 0.650 1.00 87.12 173 VAL A O 1
ATOM 1365 N N . GLY A 1 174 ? -11.940 -2.209 -0.340 1.00 74.44 174 GLY A N 1
ATOM 1366 C CA . GLY A 1 174 ? -13.312 -1.966 -0.805 1.00 74.44 174 GLY A CA 1
ATOM 1367 C C . GLY A 1 174 ? -14.361 -2.472 0.169 1.00 74.44 174 GLY A C 1
ATOM 1368 O O . GLY A 1 174 ? -15.386 -1.767 0.299 1.00 74.44 174 GLY A O 1
#

Secondary structure (DSSP, 8-state):
----------S--PPP---------------HHHHHHHHHHHHTTS---PPPPP--PPTTPPPP--STTHHHHHHHHHHHHHHSSS-GGG--HHHHHHHHHHHHHHHHHHHHHHHH-SS--HHHHHHHHHHHHHHHHHT-TTSHHHHHHHHHHHTTTT-TTTHHHHHHHHHHH-

Nearest PDB structures (foldseek):
  2l7a-assembly1_A  TM=3.089E-01  e=1.282E+00  Mus musculus
  6sgw-assembly1_E  TM=3.829E-01  e=4.263E+00  Mycolicibacterium smegmatis MC2 155